Protein AF-A0A2S8G0T6-F1 (afdb_monomer_lite)

Sequence (114 aa):
MAVTWESAQAQYPFQNPYRNSGSVYTPSSSPLPIYLQYFRTDVGVTDPYNNFVRPRQELQRTLQSQQMRINYLQAEQQTLLQDQRQTRSVPIAPTGTGAQFFNYSHYYPGFGNR

Secondary structure (DSSP, 8-state):
---------------------------SS-SS-GGGGGG-S---SS-HIIIIIHHHHHHHHHHHHHHHHHHHHHHHHHHHHHHHHHHHTS------S------GGGS-S-----

Radius of gyration: 36.85 Å; chains: 1; bounding box: 77×103×77 Å

Foldseek 3Di:
DDDDDDDDDDDDDDDDPPPPPDPDDDDPDDPDDQVVQQPDPPDPPDHSCVVGVVVVVVVVVVVVVVVVVVVVVVVVVVVVVVVVVVVVPDPPPPPPPDPPDDPCPVVDDDDPDD

pLDDT: mean 71.48, std 15.99, range [43.34, 97.0]

Structure (mmCIF, N/CA/C/O backbone):
data_AF-A0A2S8G0T6-F1
#
_entry.id   AF-A0A2S8G0T6-F1
#
loop_
_atom_site.group_PDB
_atom_site.id
_atom_site.type_symbol
_atom_site.label_atom_id
_atom_site.label_alt_id
_atom_site.label_comp_id
_atom_site.label_asym_id
_atom_site.label_entity_id
_atom_site.label_seq_id
_atom_site.pdbx_PDB_ins_code
_atom_site.Cartn_x
_atom_site.Cartn_y
_atom_site.Cartn_z
_atom_site.occupancy
_atom_site.B_iso_or_equiv
_atom_site.auth_seq_id
_atom_site.auth_comp_id
_atom_site.auth_asym_id
_atom_site.auth_atom_id
_atom_site.pdbx_PDB_model_num
ATOM 1 N N . MET A 1 1 ? -2.148 67.279 19.959 1.00 43.34 1 MET A N 1
ATOM 2 C CA . MET A 1 1 ? -3.493 66.784 19.596 1.00 43.34 1 MET A CA 1
ATOM 3 C C . MET A 1 1 ? -3.425 66.350 18.141 1.00 43.34 1 MET A C 1
ATOM 5 O O . MET A 1 1 ? -3.286 67.207 17.281 1.00 43.34 1 MET A O 1
ATOM 9 N N . ALA A 1 2 ? -3.347 65.042 17.885 1.00 49.91 2 ALA A N 1
ATOM 10 C CA . ALA A 1 2 ? -3.159 64.482 16.546 1.00 49.91 2 ALA A CA 1
ATOM 11 C C . ALA A 1 2 ? -4.525 64.109 15.953 1.00 49.91 2 ALA A C 1
ATOM 13 O O . ALA A 1 2 ? -5.296 63.404 16.598 1.00 49.91 2 ALA A O 1
ATOM 14 N N . VAL A 1 3 ? -4.823 64.616 14.757 1.00 57.03 3 VAL A N 1
ATOM 15 C CA . VAL A 1 3 ? -6.054 64.329 14.012 1.00 57.03 3 VAL A CA 1
ATOM 16 C C . VAL A 1 3 ? -5.794 63.103 13.139 1.00 57.03 3 VAL A C 1
ATOM 18 O O . VAL A 1 3 ? -5.023 63.171 12.183 1.00 57.03 3 VAL A O 1
ATOM 21 N N . THR A 1 4 ? -6.387 61.968 13.501 1.00 62.38 4 THR A N 1
ATOM 22 C CA . THR A 1 4 ? -6.366 60.731 12.712 1.00 62.38 4 THR A CA 1
ATOM 23 C C . THR A 1 4 ? -7.528 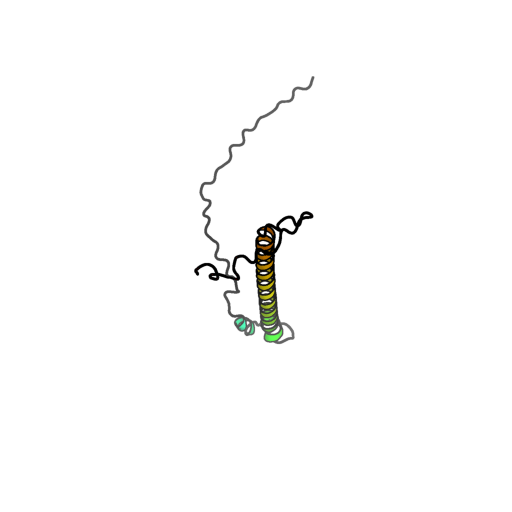60.754 11.723 1.00 62.38 4 THR A C 1
ATOM 25 O O . THR A 1 4 ? -8.687 60.690 12.125 1.00 62.38 4 THR A O 1
ATOM 28 N N . TRP A 1 5 ? -7.231 60.862 10.428 1.00 54.50 5 TRP A N 1
ATOM 29 C CA . TRP A 1 5 ? -8.226 60.745 9.362 1.00 54.50 5 TRP A CA 1
ATOM 30 C C . TRP A 1 5 ? -8.443 59.263 9.041 1.00 54.50 5 TRP A C 1
ATOM 32 O O . TRP A 1 5 ? -7.685 58.654 8.287 1.00 54.50 5 TRP A O 1
ATOM 42 N N . GLU A 1 6 ? -9.458 58.668 9.657 1.00 55.19 6 GLU A N 1
ATOM 43 C CA . GLU A 1 6 ? -9.887 57.298 9.386 1.00 55.19 6 GLU A CA 1
ATOM 44 C C . GLU A 1 6 ? -10.700 57.281 8.083 1.00 55.19 6 GLU A C 1
ATOM 46 O O . GLU A 1 6 ? -11.834 57.751 8.016 1.00 55.19 6 GLU A O 1
ATOM 51 N N . SER A 1 7 ? -10.081 56.803 7.002 1.00 58.75 7 SER A N 1
ATOM 52 C CA . SER A 1 7 ? -10.734 56.627 5.704 1.00 58.75 7 SER A CA 1
ATOM 53 C C . SER A 1 7 ? -11.285 55.205 5.612 1.00 58.75 7 SER A C 1
ATOM 55 O O . SER A 1 7 ? -10.577 54.259 5.276 1.00 58.75 7 SER A O 1
ATOM 57 N N . ALA A 1 8 ? -12.571 55.053 5.927 1.00 56.47 8 ALA A N 1
ATOM 58 C CA . ALA A 1 8 ? -13.304 53.807 5.744 1.00 56.47 8 ALA A CA 1
ATOM 59 C C . ALA A 1 8 ? -13.514 53.538 4.242 1.00 56.47 8 ALA A C 1
ATOM 61 O O . ALA A 1 8 ? -14.446 54.054 3.623 1.00 56.47 8 ALA A O 1
ATOM 62 N N . GLN A 1 9 ? -12.640 52.735 3.634 1.00 55.28 9 GLN A N 1
ATOM 63 C CA . GLN A 1 9 ? -12.889 52.188 2.303 1.00 55.28 9 GLN A CA 1
ATOM 64 C C . GLN A 1 9 ? -13.855 51.006 2.435 1.00 55.28 9 GLN A C 1
ATOM 66 O O . GLN A 1 9 ? -13.480 49.914 2.856 1.00 55.28 9 GLN A O 1
ATOM 71 N N . ALA A 1 10 ? -15.124 51.240 2.100 1.00 54.62 10 ALA A N 1
ATOM 72 C CA . ALA A 1 10 ? -16.130 50.192 1.990 1.00 54.62 10 ALA A CA 1
ATOM 73 C C . ALA A 1 10 ? -15.766 49.255 0.825 1.00 54.62 10 ALA A C 1
ATOM 75 O O . ALA A 1 10 ? -15.910 49.601 -0.348 1.00 54.62 10 ALA A O 1
ATOM 76 N N . GLN A 1 11 ? -15.263 48.068 1.156 1.00 56.41 11 GLN A N 1
ATOM 77 C CA . GLN A 1 11 ? -14.905 47.038 0.190 1.00 56.41 11 GLN A CA 1
ATOM 78 C C . GLN A 1 11 ? -16.143 46.188 -0.121 1.00 56.41 11 GLN A C 1
ATOM 80 O O . GLN A 1 11 ? -16.515 45.303 0.646 1.00 56.41 11 GLN A O 1
ATOM 85 N N . TYR A 1 12 ? -16.815 46.474 -1.238 1.00 51.81 12 TYR A N 1
ATOM 86 C CA . TYR A 1 12 ? -17.897 45.619 -1.731 1.00 51.81 12 TYR A CA 1
ATOM 87 C C . TYR A 1 12 ? -17.312 44.291 -2.238 1.00 51.81 12 TYR A C 1
ATOM 89 O O . TYR A 1 12 ? -16.402 44.313 -3.073 1.00 51.81 12 TYR A O 1
ATOM 97 N N . PRO A 1 13 ? -17.809 43.124 -1.791 1.00 56.56 13 PRO A N 1
ATOM 98 C CA . PRO A 1 13 ? -17.371 41.858 -2.356 1.00 56.56 13 PRO A CA 1
ATOM 99 C C . PRO A 1 13 ? -17.943 41.699 -3.772 1.00 56.56 13 PRO A C 1
ATOM 101 O O . PRO A 1 13 ? -19.154 41.592 -3.960 1.00 56.56 13 PRO A O 1
ATOM 104 N N . PHE A 1 14 ? -17.062 41.646 -4.773 1.00 55.16 14 PHE A N 1
ATOM 105 C CA . PHE A 1 14 ? -17.395 41.166 -6.116 1.00 55.16 14 PHE A CA 1
ATOM 106 C C . PHE A 1 14 ? -17.819 39.691 -6.019 1.00 55.16 14 PHE A C 1
ATOM 108 O O . PHE A 1 14 ? -16.986 38.796 -5.869 1.00 55.16 14 PHE A O 1
ATOM 115 N N . GLN A 1 15 ? -19.123 39.423 -6.077 1.00 54.53 15 GLN A N 1
ATOM 116 C CA . GLN A 1 15 ? -19.650 38.066 -6.207 1.00 54.53 15 GLN A CA 1
ATOM 117 C C . GLN A 1 15 ? -19.601 37.661 -7.684 1.00 54.53 15 GLN A C 1
ATOM 119 O O . GLN A 1 15 ? -20.424 38.104 -8.478 1.00 54.53 15 GLN A O 1
ATOM 124 N N . ASN A 1 16 ? -18.633 36.819 -8.057 1.00 56.72 16 ASN A N 1
ATOM 125 C CA . ASN A 1 16 ? -18.603 36.142 -9.357 1.00 56.72 16 ASN A CA 1
ATOM 126 C C . ASN A 1 16 ? -19.625 34.982 -9.349 1.00 56.72 16 ASN A C 1
ATOM 128 O O . ASN A 1 16 ? -19.394 34.002 -8.637 1.00 56.72 16 ASN A O 1
ATOM 132 N N . PRO A 1 17 ? -20.719 35.018 -10.138 1.00 56.00 17 PRO A N 1
ATOM 133 C CA . PRO A 1 17 ? -21.784 34.012 -10.054 1.00 56.00 17 PRO A CA 1
ATOM 134 C C . PRO A 1 17 ? -21.513 32.717 -10.845 1.00 56.00 17 PRO A C 1
ATOM 136 O O . PRO A 1 17 ? -22.360 31.830 -10.874 1.00 56.00 17 PRO A O 1
ATOM 139 N N . TYR A 1 18 ? -20.338 32.545 -11.456 1.00 50.91 18 TYR A N 1
ATOM 140 C CA . TYR A 1 18 ? -20.035 31.380 -12.299 1.00 50.91 18 TYR A CA 1
ATOM 141 C C . TYR A 1 18 ? -19.026 30.435 -11.646 1.00 50.91 18 TYR A C 1
ATOM 143 O O . TYR A 1 18 ? -17.943 30.187 -12.174 1.00 50.91 18 TYR A O 1
ATOM 151 N N . ARG A 1 19 ? -19.374 29.870 -10.486 1.00 54.09 19 ARG A N 1
ATOM 152 C CA . ARG A 1 19 ? -18.635 28.726 -9.937 1.00 54.09 19 ARG A CA 1
ATOM 153 C C . ARG A 1 19 ? -19.211 27.450 -10.546 1.00 54.09 19 ARG A C 1
ATOM 155 O O . ARG A 1 19 ? -20.007 26.750 -9.934 1.00 54.09 19 ARG A O 1
ATOM 162 N N . ASN A 1 20 ? -18.835 27.195 -11.796 1.00 53.06 20 ASN A N 1
ATOM 163 C CA . ASN A 1 20 ? -19.129 25.947 -12.485 1.00 53.06 20 ASN A CA 1
ATOM 164 C C . ASN A 1 20 ? -18.340 24.834 -11.779 1.00 53.06 20 ASN A C 1
ATOM 166 O O . ASN A 1 20 ? -17.153 24.637 -12.033 1.00 53.06 20 ASN A O 1
ATOM 170 N N . SER A 1 21 ? -18.966 24.168 -10.809 1.00 62.19 21 SER A N 1
ATOM 171 C CA . SER A 1 21 ? -18.393 23.016 -10.118 1.00 62.19 21 SER A CA 1
ATOM 172 C C . SER A 1 21 ? -18.510 21.778 -11.008 1.00 62.19 21 SER A C 1
ATOM 174 O O . SER A 1 21 ? -19.226 20.831 -10.686 1.00 62.19 21 SER A O 1
ATOM 176 N N . GLY A 1 22 ? -17.839 21.796 -12.158 1.00 64.81 22 GLY A N 1
ATOM 177 C CA . GLY A 1 22 ? -17.612 20.586 -12.933 1.00 64.81 22 GLY A CA 1
ATOM 178 C C . GLY A 1 22 ? -16.706 19.664 -12.123 1.00 64.81 22 GLY A C 1
ATOM 179 O O . GLY A 1 22 ? -15.608 20.056 -11.730 1.00 64.81 22 GLY A O 1
ATOM 180 N N . SER A 1 23 ? -17.172 18.450 -11.836 1.00 70.50 23 SER A N 1
ATOM 181 C CA . SER A 1 23 ? -16.314 17.389 -11.315 1.00 70.50 23 SER A CA 1
ATOM 182 C C . SER A 1 23 ? -15.215 17.132 -12.350 1.00 70.50 23 SER A C 1
ATOM 184 O O . SER A 1 23 ? -15.481 16.625 -13.438 1.00 70.50 23 SER A O 1
ATOM 186 N N . VAL A 1 24 ? -13.988 17.568 -12.054 1.00 78.00 24 VAL A N 1
ATOM 187 C CA . VAL A 1 24 ? -12.821 17.278 -12.891 1.00 78.00 24 VAL A CA 1
ATOM 188 C C . VAL A 1 24 ? -12.587 15.775 -12.812 1.00 78.00 24 VAL A C 1
ATOM 190 O O . VAL A 1 24 ? -12.293 15.257 -11.737 1.00 78.00 24 VAL A O 1
ATOM 193 N N . TYR A 1 25 ? -12.731 15.076 -13.939 1.00 76.00 25 TYR A N 1
ATOM 194 C CA . TYR A 1 25 ? -12.407 13.656 -14.022 1.00 76.00 25 TYR A CA 1
ATOM 195 C C . TYR A 1 25 ? -10.920 13.462 -13.711 1.00 76.00 25 TYR A C 1
ATOM 197 O O . TYR A 1 25 ? -10.047 13.794 -14.514 1.00 76.00 25 TYR A O 1
ATOM 205 N N . THR A 1 26 ? -10.637 12.936 -12.526 1.00 76.00 26 THR A N 1
ATOM 206 C CA . THR A 1 26 ? -9.311 12.497 -12.107 1.00 76.00 26 THR A CA 1
ATOM 207 C C . THR A 1 26 ? -9.258 10.979 -12.242 1.00 76.00 26 THR A C 1
ATOM 209 O O . THR A 1 26 ? -9.822 10.265 -11.409 1.00 76.00 26 THR A O 1
ATOM 212 N N . PRO A 1 27 ? -8.633 10.446 -13.308 1.00 69.88 27 PRO A N 1
ATOM 213 C CA . PRO A 1 27 ? -8.554 9.008 -13.484 1.00 69.88 27 PRO A CA 1
ATOM 214 C C . PRO A 1 27 ? -7.764 8.395 -12.323 1.00 69.88 27 PRO A C 1
ATOM 216 O O . PRO A 1 27 ? -6.686 8.866 -11.964 1.00 69.88 27 PRO A O 1
ATOM 219 N N . SER A 1 28 ? -8.299 7.319 -11.747 1.00 74.62 28 SER A N 1
ATOM 220 C CA . SER A 1 28 ? -7.673 6.581 -10.641 1.00 74.62 28 SER A CA 1
ATOM 221 C C . SER A 1 28 ? -6.402 5.828 -11.055 1.00 74.62 28 SER A C 1
ATOM 223 O O . SER A 1 28 ? -5.658 5.341 -10.207 1.00 74.62 28 SER A O 1
ATOM 225 N N . SER A 1 29 ? -6.144 5.723 -12.361 1.00 69.69 29 SER A N 1
ATOM 226 C CA . SER A 1 29 ? -4.968 5.079 -12.941 1.00 69.69 29 SER A CA 1
ATOM 227 C C . SER A 1 29 ? -4.513 5.811 -14.204 1.00 69.69 29 SER A C 1
ATOM 229 O O . SER A 1 29 ? -5.232 6.643 -14.755 1.00 69.69 29 SER A O 1
ATOM 231 N N . SER A 1 30 ? -3.290 5.532 -14.661 1.00 70.94 30 SER A N 1
ATOM 232 C CA . SER A 1 30 ? -2.799 6.115 -15.910 1.00 70.94 30 SER A CA 1
ATOM 233 C C . SER A 1 30 ? -3.710 5.682 -17.068 1.00 70.94 30 SER A C 1
ATOM 235 O O . SER A 1 30 ? -3.922 4.482 -17.231 1.00 70.94 30 SER A O 1
ATOM 237 N N . PRO A 1 31 ? -4.220 6.614 -17.894 1.00 72.12 31 PRO A N 1
ATOM 238 C CA . PRO A 1 31 ? -5.103 6.273 -19.011 1.00 72.12 31 PRO A CA 1
ATOM 239 C C . PRO A 1 31 ? -4.391 5.480 -20.120 1.00 72.12 31 PRO A C 1
ATOM 241 O O . PRO A 1 31 ? -5.041 4.977 -21.030 1.00 72.12 31 PRO A O 1
ATOM 244 N N . LEU A 1 32 ? -3.060 5.371 -20.059 1.00 78.50 32 LEU A N 1
ATOM 245 C CA . LEU A 1 32 ? -2.244 4.641 -21.019 1.00 78.50 32 LEU A CA 1
ATOM 246 C C . LEU A 1 32 ? -1.789 3.291 -20.439 1.00 78.50 32 LEU A C 1
ATOM 248 O O . LEU A 1 32 ? -1.335 3.244 -19.291 1.00 78.50 32 LEU A O 1
ATOM 252 N N . PRO A 1 33 ? -1.819 2.203 -21.235 1.00 81.31 33 PRO A N 1
ATOM 253 C CA . PRO A 1 33 ? -1.245 0.922 -20.843 1.00 81.31 33 PRO A CA 1
ATOM 254 C C . PRO A 1 33 ? 0.235 1.050 -20.467 1.00 81.31 33 PRO A C 1
ATOM 256 O O . PRO A 1 33 ? 1.023 1.650 -21.200 1.00 81.31 33 PRO A O 1
ATOM 259 N N . ILE A 1 34 ? 0.636 0.424 -19.356 1.00 77.94 34 ILE A N 1
ATOM 260 C CA . ILE A 1 34 ? 2.028 0.442 -18.867 1.00 77.94 34 ILE A CA 1
ATOM 261 C C . ILE A 1 34 ? 2.994 -0.087 -19.940 1.00 77.94 34 ILE A C 1
ATOM 263 O O . ILE A 1 34 ? 4.089 0.440 -20.101 1.00 77.94 34 ILE A O 1
ATOM 267 N N . TYR A 1 35 ? 2.564 -1.069 -20.733 1.00 79.50 35 TYR A N 1
ATOM 268 C CA . TYR A 1 35 ? 3.371 -1.680 -21.789 1.00 79.50 35 TYR A CA 1
ATOM 269 C C . TYR A 1 35 ? 3.684 -0.746 -22.965 1.00 79.50 35 TYR A C 1
ATOM 271 O O . TYR A 1 35 ? 4.634 -0.993 -23.699 1.00 79.50 35 TYR A O 1
ATOM 279 N N . LEU A 1 36 ? 2.976 0.377 -23.125 1.00 81.62 36 LEU A N 1
ATOM 280 C CA . LEU A 1 36 ? 3.382 1.375 -24.122 1.00 81.62 36 LEU A CA 1
ATOM 281 C C . LEU A 1 36 ? 4.752 1.993 -23.803 1.00 81.62 36 LEU A C 1
ATOM 283 O O . LEU A 1 36 ? 5.396 2.557 -24.681 1.00 81.62 36 LEU A O 1
ATOM 287 N N . GLN A 1 37 ? 5.229 1.852 -22.565 1.00 77.12 37 GLN A N 1
ATOM 288 C CA . GLN A 1 37 ? 6.542 2.337 -22.144 1.00 77.12 37 GLN A CA 1
ATOM 289 C C . GLN A 1 37 ? 7.696 1.473 -22.653 1.00 77.12 37 GLN A C 1
ATOM 291 O O . GLN A 1 37 ? 8.829 1.929 -22.592 1.00 77.12 37 GLN A O 1
ATOM 296 N N . TYR 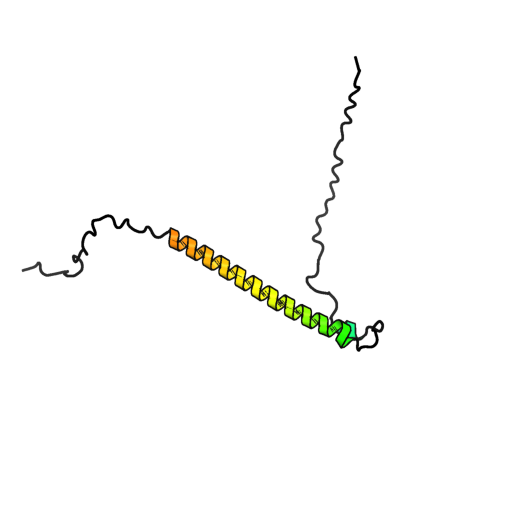A 1 38 ? 7.438 0.282 -23.202 1.00 76.12 38 TYR A N 1
ATOM 297 C CA . TYR A 1 38 ? 8.478 -0.492 -23.890 1.00 76.12 38 TYR A CA 1
ATOM 298 C C . TYR A 1 38 ? 8.997 0.200 -25.151 1.00 76.12 38 TYR A C 1
ATOM 300 O O . TYR A 1 38 ? 10.152 0.022 -25.514 1.00 76.12 38 TYR A O 1
ATOM 308 N N . PHE A 1 39 ? 8.155 0.996 -25.811 1.00 81.19 39 PHE A N 1
ATOM 309 C CA . PHE A 1 39 ? 8.504 1.680 -27.058 1.00 81.19 39 PHE A CA 1
ATOM 310 C C . PHE A 1 39 ? 9.193 3.028 -26.832 1.00 81.19 39 PHE A C 1
ATOM 312 O O . PHE A 1 39 ? 9.422 3.778 -27.779 1.00 81.19 39 PHE A O 1
ATOM 319 N N . ARG A 1 40 ? 9.500 3.361 -25.576 1.00 76.38 40 ARG A N 1
ATOM 320 C CA . ARG A 1 40 ? 10.253 4.560 -25.233 1.00 76.38 40 ARG A CA 1
ATOM 321 C C . ARG A 1 40 ? 11.699 4.417 -25.685 1.00 76.38 40 ARG A C 1
ATOM 323 O O . ARG A 1 40 ? 12.369 3.446 -25.350 1.00 76.38 40 ARG A O 1
ATOM 330 N N . THR A 1 41 ? 12.168 5.402 -26.442 1.00 71.12 41 THR A N 1
ATOM 331 C CA . THR A 1 41 ? 13.547 5.483 -26.942 1.00 71.12 41 THR A CA 1
ATOM 332 C C . THR A 1 41 ? 14.452 6.306 -26.021 1.00 71.12 41 THR A C 1
ATOM 334 O O . THR A 1 41 ? 15.659 6.333 -26.219 1.00 71.12 41 THR A O 1
ATOM 337 N N . ASP A 1 42 ? 13.880 6.977 -25.016 1.00 68.69 42 ASP A N 1
ATOM 338 C CA . ASP A 1 42 ? 14.527 7.869 -24.042 1.00 68.69 42 ASP A CA 1
ATOM 339 C C . ASP A 1 42 ? 15.180 7.131 -22.855 1.00 68.69 42 ASP A C 1
ATOM 341 O O . ASP A 1 42 ? 15.338 7.689 -21.770 1.00 68.69 42 ASP A O 1
ATOM 345 N N . VAL A 1 43 ? 15.551 5.864 -23.029 1.00 64.44 43 VAL A N 1
ATOM 346 C CA . VAL A 1 43 ? 16.007 5.005 -21.929 1.00 64.44 43 VAL A CA 1
ATOM 347 C C . VAL A 1 43 ? 17.534 4.951 -21.847 1.00 64.44 43 VAL A C 1
ATOM 349 O O . VAL A 1 43 ? 18.222 5.012 -22.861 1.00 64.44 43 VAL A O 1
ATOM 352 N N . GLY A 1 44 ? 18.068 4.874 -20.623 1.00 68.06 44 GLY A N 1
ATOM 353 C CA . GLY A 1 44 ? 19.509 4.792 -20.362 1.00 68.06 44 GLY A CA 1
ATOM 354 C C . GLY A 1 44 ? 20.140 3.454 -20.779 1.00 68.06 44 GLY A C 1
ATOM 355 O O . GLY A 1 44 ? 19.636 2.741 -21.635 1.00 68.06 44 GLY A O 1
ATOM 356 N N . VAL A 1 45 ? 21.251 3.080 -20.135 1.00 74.44 45 VAL A N 1
ATOM 357 C CA . VAL A 1 45 ? 22.053 1.874 -20.458 1.00 74.44 45 VAL A CA 1
ATOM 358 C C . VAL A 1 45 ? 21.262 0.552 -20.328 1.00 74.44 45 VAL A C 1
ATOM 360 O O . VAL A 1 45 ? 21.675 -0.478 -20.853 1.00 74.44 45 VAL A O 1
ATOM 363 N N . THR A 1 46 ? 20.124 0.559 -19.632 1.00 74.19 46 THR A N 1
ATOM 364 C CA . THR A 1 46 ? 19.292 -0.614 -19.328 1.00 74.19 46 THR A CA 1
ATOM 365 C C . THR A 1 46 ? 17.997 -0.664 -20.151 1.00 74.19 46 THR A C 1
ATOM 367 O O . THR A 1 46 ? 17.429 0.361 -20.517 1.00 74.19 46 THR A O 1
ATOM 370 N N . ASP A 1 47 ? 17.491 -1.881 -20.388 1.00 81.88 47 ASP A N 1
ATOM 371 C CA . ASP A 1 47 ? 16.229 -2.166 -21.098 1.00 81.88 47 ASP A CA 1
ATOM 372 C C . ASP A 1 47 ? 15.030 -1.363 -20.525 1.00 81.88 47 ASP A C 1
ATOM 374 O O . ASP A 1 47 ? 14.854 -1.339 -19.294 1.00 81.88 47 ASP A O 1
ATOM 378 N N . PRO A 1 48 ? 14.178 -0.738 -21.377 1.00 81.38 48 PRO A N 1
ATOM 379 C CA . PRO A 1 48 ? 12.938 -0.068 -20.968 1.00 81.38 48 PRO A CA 1
ATOM 380 C C . PRO A 1 48 ? 12.082 -0.855 -19.968 1.00 81.38 48 PRO A C 1
ATOM 382 O O . PRO A 1 48 ? 11.471 -0.260 -19.071 1.00 81.38 48 PRO A O 1
ATOM 385 N N . TYR A 1 49 ? 12.057 -2.189 -20.073 1.00 82.62 49 TYR A N 1
ATOM 386 C CA . TYR A 1 49 ? 11.313 -3.044 -19.150 1.00 82.62 49 TYR A CA 1
ATOM 387 C C . TYR A 1 49 ? 11.679 -2.801 -17.684 1.00 82.62 49 TYR A C 1
ATOM 389 O O . TYR A 1 49 ? 10.812 -2.608 -16.826 1.00 82.62 49 TYR A O 1
ATOM 397 N N . ASN A 1 50 ? 12.984 -2.820 -17.412 1.00 86.69 50 ASN A N 1
ATOM 398 C CA . ASN A 1 50 ? 13.535 -2.771 -16.065 1.00 86.69 50 ASN A CA 1
ATOM 399 C C . ASN A 1 50 ? 13.452 -1.360 -15.477 1.00 86.69 50 ASN A C 1
ATOM 401 O O . ASN A 1 50 ? 13.377 -1.218 -14.261 1.00 86.69 50 ASN A O 1
ATOM 405 N N . ASN A 1 51 ? 13.418 -0.335 -16.332 1.00 85.06 51 ASN A N 1
ATOM 406 C CA . ASN A 1 51 ? 13.335 1.060 -15.907 1.00 85.06 51 ASN A CA 1
ATOM 407 C C . ASN A 1 51 ? 11.905 1.513 -15.591 1.00 85.06 51 ASN A C 1
ATOM 409 O O . ASN A 1 51 ? 11.706 2.296 -14.664 1.00 85.06 51 ASN A O 1
ATOM 413 N N . PHE A 1 52 ? 10.903 1.038 -16.338 1.00 85.31 52 PHE A N 1
ATOM 414 C CA . PHE A 1 52 ? 9.553 1.607 -16.255 1.00 85.31 52 PHE A CA 1
ATOM 415 C C . PHE A 1 52 ? 8.479 0.588 -15.899 1.00 85.31 52 PHE A C 1
ATOM 417 O O . PHE A 1 52 ? 7.695 0.810 -14.973 1.00 85.31 52 PHE A O 1
ATOM 424 N N . VAL A 1 53 ? 8.437 -0.537 -16.612 1.00 85.00 53 VAL A N 1
ATOM 425 C CA . VAL A 1 53 ? 7.341 -1.506 -16.488 1.00 85.00 53 VAL A CA 1
ATOM 426 C C . VAL A 1 53 ? 7.429 -2.243 -15.158 1.00 85.00 53 VAL A C 1
ATOM 428 O O . VAL A 1 53 ? 6.465 -2.237 -14.387 1.00 85.00 53 VAL A O 1
ATOM 431 N N . ARG A 1 54 ? 8.590 -2.835 -14.860 1.00 88.81 54 ARG A N 1
ATOM 432 C CA . ARG A 1 54 ? 8.791 -3.625 -13.642 1.00 88.81 54 ARG A CA 1
ATOM 433 C C . ARG A 1 54 ? 8.600 -2.792 -12.362 1.00 88.81 54 ARG A C 1
ATOM 435 O O . ARG A 1 54 ? 7.775 -3.203 -11.545 1.00 88.81 54 ARG A O 1
ATOM 442 N N . PRO A 1 55 ? 9.235 -1.613 -12.187 1.00 89.31 55 PRO A N 1
ATOM 443 C CA . PRO A 1 55 ? 9.037 -0.807 -10.979 1.00 89.31 55 PRO A CA 1
ATOM 444 C C . PRO A 1 55 ? 7.584 -0.358 -10.790 1.00 89.31 55 PRO A C 1
ATOM 446 O O . PRO A 1 55 ? 7.084 -0.324 -9.668 1.00 89.31 55 PRO A O 1
ATOM 449 N N . ARG A 1 56 ? 6.861 -0.057 -11.880 1.00 87.81 56 ARG A N 1
ATOM 450 C CA . ARG A 1 56 ? 5.435 0.298 -11.804 1.00 87.81 56 ARG A CA 1
ATOM 451 C C . ARG A 1 56 ? 4.559 -0.874 -11.379 1.00 87.81 56 ARG A C 1
ATOM 453 O O . ARG A 1 56 ? 3.648 -0.678 -10.579 1.00 87.81 56 ARG A O 1
ATOM 460 N N . GLN A 1 57 ? 4.831 -2.077 -11.881 1.00 89.19 57 GLN A N 1
ATOM 461 C CA . GLN A 1 57 ? 4.130 -3.284 -11.440 1.00 89.19 57 GLN A CA 1
ATOM 462 C C . GLN A 1 57 ? 4.412 -3.592 -9.965 1.00 89.19 57 GLN A C 1
ATOM 464 O O . GLN A 1 57 ? 3.490 -3.919 -9.219 1.00 89.19 57 GLN A O 1
ATOM 469 N N . GLU A 1 58 ? 5.665 -3.463 -9.528 1.00 92.31 58 GLU A N 1
ATOM 470 C CA . GLU A 1 58 ? 6.051 -3.634 -8.124 1.00 92.31 58 GLU A CA 1
ATOM 471 C C . GLU A 1 58 ? 5.352 -2.602 -7.228 1.00 92.31 58 GLU A C 1
ATOM 473 O O . GLU A 1 58 ? 4.748 -2.973 -6.220 1.00 92.31 58 GLU A O 1
ATOM 478 N N . LEU A 1 59 ? 5.326 -1.330 -7.637 1.00 92.06 59 LEU A N 1
ATOM 479 C CA . LEU A 1 59 ? 4.594 -0.276 -6.935 1.00 92.06 59 LEU A CA 1
ATOM 480 C C . LEU A 1 59 ? 3.097 -0.591 -6.841 1.00 92.06 59 LEU A C 1
ATOM 482 O O . LEU A 1 59 ? 2.517 -0.487 -5.763 1.00 92.06 59 LEU A O 1
ATOM 486 N N . GLN A 1 60 ? 2.470 -1.010 -7.941 1.00 91.56 60 GLN A N 1
ATOM 487 C CA . GLN A 1 60 ? 1.050 -1.359 -7.956 1.00 91.56 60 GLN A CA 1
ATOM 488 C C . GLN A 1 60 ? 0.734 -2.501 -6.980 1.00 91.56 60 GLN A C 1
ATOM 490 O O . GLN A 1 60 ? -0.248 -2.416 -6.242 1.00 91.56 60 GLN A O 1
ATOM 495 N N . ARG A 1 61 ? 1.577 -3.540 -6.927 1.00 93.62 61 ARG A N 1
ATOM 496 C CA . ARG A 1 61 ? 1.426 -4.650 -5.970 1.00 93.62 61 ARG A CA 1
ATOM 497 C C . ARG A 1 61 ? 1.554 -4.171 -4.525 1.00 93.62 61 ARG A C 1
ATOM 499 O O . ARG A 1 61 ? 0.754 -4.569 -3.681 1.00 93.62 61 ARG A O 1
ATOM 506 N N . THR A 1 62 ? 2.518 -3.295 -4.246 1.00 94.62 62 THR A N 1
ATOM 507 C CA . THR A 1 62 ? 2.698 -2.703 -2.914 1.00 94.62 62 THR A CA 1
ATOM 508 C C . THR A 1 62 ? 1.499 -1.850 -2.505 1.00 94.62 62 THR A C 1
ATOM 510 O O . THR A 1 62 ? 1.025 -1.954 -1.378 1.00 94.62 62 THR A O 1
ATOM 513 N N . LEU A 1 63 ? 0.954 -1.039 -3.411 1.00 93.94 63 LEU A N 1
ATOM 514 C CA . LEU A 1 63 ? -0.234 -0.233 -3.116 1.00 93.94 63 LEU A CA 1
ATOM 515 C C . LEU A 1 63 ? -1.464 -1.111 -2.857 1.00 93.94 63 LEU A C 1
ATOM 517 O O . LEU A 1 63 ? -2.227 -0.848 -1.930 1.00 93.94 63 LEU A O 1
ATOM 521 N N . GLN A 1 64 ? -1.637 -2.188 -3.625 1.00 94.81 64 GLN A N 1
ATOM 522 C CA . GLN A 1 64 ? -2.720 -3.148 -3.400 1.00 94.81 64 GLN A CA 1
ATOM 523 C C . GLN A 1 64 ? -2.600 -3.837 -2.036 1.00 94.81 64 GLN A C 1
ATOM 525 O O . GLN A 1 64 ? -3.594 -3.943 -1.317 1.00 94.81 64 GLN A O 1
ATOM 530 N N . SER A 1 65 ? -1.397 -4.269 -1.644 1.00 94.88 65 SER A N 1
ATOM 531 C CA . SER A 1 65 ? -1.187 -4.899 -0.336 1.00 94.88 65 SER A CA 1
ATOM 532 C C . SER A 1 65 ? -1.426 -3.927 0.821 1.00 94.88 65 SER A C 1
ATOM 534 O O . SER A 1 65 ? -2.068 -4.292 1.809 1.00 94.88 65 SER A O 1
ATOM 536 N N . GLN A 1 66 ? -1.002 -2.670 0.674 1.00 95.25 66 GLN A N 1
ATOM 537 C CA . GLN A 1 66 ? -1.289 -1.610 1.641 1.00 95.25 66 GLN A CA 1
ATOM 538 C C . GLN A 1 66 ? -2.792 -1.341 1.760 1.00 95.25 66 GLN A C 1
ATOM 540 O O . GLN A 1 66 ? -3.307 -1.284 2.877 1.00 95.25 66 GLN A O 1
ATOM 545 N N . GLN A 1 67 ? -3.514 -1.250 0.640 1.00 95.12 67 GLN A N 1
ATOM 546 C CA . GLN A 1 67 ? -4.960 -1.026 0.654 1.00 95.12 67 GLN A CA 1
ATOM 547 C C . GLN A 1 67 ? -5.709 -2.165 1.353 1.00 95.12 67 GLN A C 1
ATOM 549 O O . GLN A 1 67 ? -6.591 -1.909 2.171 1.00 95.12 67 GLN A O 1
ATOM 554 N N . MET A 1 68 ? -5.341 -3.421 1.082 1.00 95.25 68 MET A N 1
ATOM 555 C CA . MET A 1 68 ? -5.938 -4.573 1.766 1.00 95.25 68 MET A CA 1
ATOM 556 C C . MET A 1 68 ? -5.712 -4.510 3.279 1.00 95.25 68 MET A C 1
ATOM 558 O O . MET A 1 68 ? -6.637 -4.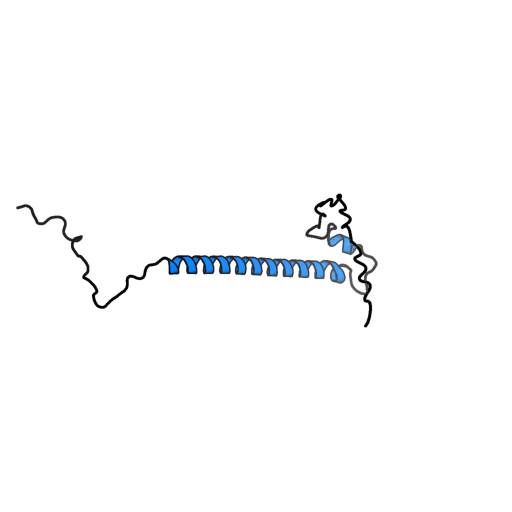764 4.051 1.00 95.25 68 MET A O 1
ATOM 562 N N . ARG A 1 69 ? -4.510 -4.113 3.713 1.00 95.31 69 ARG A N 1
ATOM 563 C CA . ARG A 1 69 ? -4.197 -3.956 5.137 1.00 95.31 69 ARG A CA 1
ATOM 564 C C . ARG A 1 69 ? -5.009 -2.839 5.790 1.00 95.31 69 ARG A C 1
ATOM 566 O O . ARG A 1 69 ? -5.489 -3.022 6.903 1.00 95.31 69 ARG A O 1
ATOM 573 N N . ILE A 1 70 ? -5.189 -1.711 5.105 1.00 97.00 70 ILE A N 1
ATOM 574 C CA . ILE A 1 70 ? -6.035 -0.611 5.589 1.00 97.00 70 ILE A CA 1
ATOM 575 C C . ILE A 1 70 ? -7.480 -1.087 5.753 1.00 97.00 70 ILE A C 1
ATOM 577 O O . ILE A 1 70 ? -8.067 -0.874 6.810 1.00 97.00 70 ILE A O 1
ATOM 581 N N . ASN A 1 71 ? -8.027 -1.779 4.752 1.00 95.19 71 ASN A N 1
ATOM 582 C CA . ASN A 1 71 ? -9.395 -2.299 4.804 1.00 95.19 71 ASN A CA 1
ATOM 583 C C . ASN A 1 71 ? -9.584 -3.281 5.971 1.00 95.19 71 ASN A C 1
ATOM 585 O O . ASN A 1 71 ? -10.593 -3.218 6.669 1.00 95.19 71 ASN A O 1
ATOM 589 N N . TYR A 1 72 ? -8.600 -4.156 6.210 1.00 95.75 72 TYR A N 1
ATOM 590 C CA . TYR A 1 72 ? -8.614 -5.077 7.347 1.00 95.75 72 TYR A CA 1
ATOM 591 C C . TYR A 1 72 ? -8.649 -4.328 8.687 1.00 95.75 72 TYR A C 1
ATOM 593 O O . TYR A 1 72 ? -9.520 -4.588 9.512 1.00 95.75 72 TYR A O 1
ATOM 601 N N . LEU A 1 73 ? -7.754 -3.353 8.880 1.00 95.81 73 LEU A N 1
ATOM 602 C CA . LEU A 1 73 ? -7.690 -2.568 10.119 1.00 95.81 73 LEU A CA 1
ATOM 603 C C . LEU A 1 73 ? -8.967 -1.748 10.353 1.00 95.81 73 LEU A C 1
ATOM 605 O O . LEU A 1 73 ? -9.412 -1.597 11.489 1.00 95.81 73 LEU A O 1
ATOM 609 N N . GLN A 1 74 ? -9.575 -1.227 9.285 1.00 95.19 74 GLN A N 1
ATOM 610 C CA . GLN A 1 74 ? -10.856 -0.526 9.371 1.00 95.19 74 GLN A CA 1
ATOM 611 C C . GLN A 1 74 ? -11.988 -1.460 9.812 1.00 95.19 74 GLN A C 1
ATOM 613 O O . GLN A 1 74 ? -12.787 -1.076 10.665 1.00 95.19 74 GLN A O 1
ATOM 618 N N . ALA A 1 75 ? -12.045 -2.679 9.271 1.00 93.94 75 ALA A N 1
ATOM 619 C CA . ALA A 1 75 ? -13.034 -3.675 9.677 1.00 93.94 75 ALA A CA 1
ATOM 620 C C . ALA A 1 75 ? -12.834 -4.106 11.140 1.00 93.94 75 ALA A C 1
ATOM 622 O O . ALA A 1 75 ? -13.793 -4.140 11.906 1.00 93.94 75 ALA A O 1
ATOM 623 N N . GLU A 1 76 ? -11.591 -4.356 11.555 1.00 94.44 76 GLU A N 1
ATOM 624 C CA . GLU A 1 76 ? -11.251 -4.698 12.942 1.00 94.44 76 GLU A CA 1
ATOM 625 C C . GLU A 1 76 ? -11.682 -3.598 13.922 1.00 94.44 76 GLU A C 1
ATOM 627 O O . GLU A 1 76 ? -12.324 -3.878 14.937 1.00 94.44 76 GLU A O 1
ATOM 632 N N . GLN A 1 77 ? -11.415 -2.331 13.592 1.00 94.06 77 GLN A N 1
ATOM 633 C CA . GLN A 1 77 ? -11.854 -1.201 14.408 1.00 94.06 77 GLN A CA 1
ATOM 634 C C . GLN A 1 77 ? -13.383 -1.147 14.545 1.00 94.06 77 GLN A C 1
ATOM 636 O O . GLN A 1 77 ? -13.890 -0.875 15.634 1.00 94.06 77 GLN A O 1
ATOM 641 N N . GLN A 1 78 ? -14.126 -1.404 13.465 1.00 92.31 78 GLN A N 1
ATOM 642 C CA . GLN A 1 78 ? -15.591 -1.423 13.509 1.00 92.31 78 GLN A CA 1
ATOM 643 C C . GLN A 1 78 ? -16.120 -2.537 14.419 1.00 92.31 78 GLN A C 1
ATOM 645 O O . GLN A 1 78 ? -17.018 -2.273 15.221 1.00 92.31 78 GLN A O 1
ATOM 650 N N . THR A 1 79 ? -15.527 -3.732 14.358 1.00 91.69 79 THR A N 1
ATOM 651 C CA . THR A 1 79 ? -15.875 -4.852 15.244 1.00 91.69 79 THR A CA 1
ATOM 652 C C . THR A 1 79 ? -15.628 -4.495 16.710 1.00 91.69 79 THR A C 1
ATOM 654 O O . THR A 1 79 ? -16.535 -4.609 17.529 1.00 91.69 79 THR A O 1
ATOM 657 N N . LEU A 1 80 ? -14.455 -3.940 17.039 1.00 90.00 80 LEU A N 1
ATOM 658 C CA . LEU A 1 80 ? -14.133 -3.521 18.411 1.00 90.00 80 LEU A CA 1
ATOM 659 C C . LEU A 1 80 ? -15.105 -2.458 18.946 1.00 90.00 80 LEU A C 1
ATOM 661 O O . LEU A 1 80 ? -15.513 -2.499 20.110 1.00 90.00 80 LEU A O 1
ATOM 665 N N . LEU A 1 81 ? -15.503 -1.501 18.102 1.00 89.81 81 LEU A N 1
ATOM 666 C CA . LEU A 1 81 ? -16.502 -0.494 18.466 1.00 89.81 81 LEU A CA 1
ATOM 667 C C . LEU A 1 81 ? -17.885 -1.116 18.706 1.00 89.81 81 LEU A C 1
ATOM 669 O O . LEU A 1 81 ? -18.627 -0.638 19.569 1.00 89.81 81 LEU A O 1
ATOM 673 N N . GLN A 1 82 ? -18.244 -2.161 17.961 1.00 84.75 82 GLN A N 1
ATOM 674 C CA . GLN A 1 82 ? -19.500 -2.882 18.147 1.00 84.75 82 GLN A CA 1
ATOM 675 C C . GLN A 1 82 ? -19.495 -3.698 19.448 1.00 84.75 82 GLN A C 1
ATOM 677 O O . GLN A 1 82 ? -20.448 -3.593 20.226 1.00 84.75 82 GLN A O 1
ATOM 682 N N . ASP A 1 83 ? -18.406 -4.405 19.745 1.00 80.12 83 ASP A N 1
ATOM 683 C CA . ASP A 1 83 ? -18.237 -5.182 20.981 1.00 80.12 83 ASP A CA 1
ATOM 684 C C . ASP A 1 83 ? -18.262 -4.286 22.230 1.00 80.12 83 ASP A C 1
ATOM 686 O O . ASP A 1 83 ? -18.903 -4.602 23.240 1.00 80.12 83 ASP A O 1
ATOM 690 N N . GLN A 1 84 ? -17.641 -3.102 22.160 1.00 78.06 84 GLN A N 1
ATOM 691 C CA . GLN A 1 84 ? -17.691 -2.122 23.250 1.00 78.06 84 GLN A CA 1
ATOM 692 C C . GLN A 1 84 ? -19.120 -1.614 23.517 1.00 78.06 84 GLN A C 1
ATOM 694 O O . GLN A 1 84 ? -19.485 -1.332 24.662 1.00 78.06 84 GLN A O 1
ATOM 699 N N . ARG A 1 85 ? -19.953 -1.487 22.478 1.00 77.06 85 ARG A N 1
ATOM 700 C CA . ARG A 1 85 ? -21.363 -1.096 22.641 1.00 77.06 85 ARG A CA 1
ATOM 701 C C . ARG A 1 85 ? -22.191 -2.215 23.274 1.00 77.06 85 ARG A C 1
ATOM 703 O O . ARG A 1 85 ? -23.002 -1.917 24.145 1.00 77.06 85 ARG A O 1
ATOM 710 N N . GLN A 1 86 ? -21.960 -3.472 22.891 1.00 69.62 86 GLN A N 1
ATOM 711 C CA . GLN A 1 86 ? -22.680 -4.629 23.443 1.00 69.62 86 GLN A CA 1
ATOM 712 C C . GLN A 1 86 ? -22.329 -4.903 24.913 1.00 69.62 86 GLN A C 1
ATOM 714 O O . GLN A 1 86 ? -23.205 -5.198 25.724 1.00 69.62 86 GLN A O 1
ATOM 719 N N . THR A 1 87 ? -21.060 -4.748 25.291 1.00 60.47 87 THR A N 1
ATOM 720 C CA . THR A 1 87 ? -20.614 -4.925 26.686 1.00 60.47 87 THR A CA 1
ATOM 721 C C . THR A 1 87 ? -21.167 -3.857 27.632 1.00 60.47 87 THR A C 1
ATOM 723 O O . THR A 1 87 ? -21.463 -4.160 28.785 1.00 60.47 87 THR A O 1
ATOM 726 N N . ARG A 1 88 ? -21.393 -2.622 27.159 1.00 58.28 88 ARG A N 1
ATOM 727 C CA . ARG A 1 88 ? -22.031 -1.558 27.960 1.00 58.28 88 ARG A CA 1
ATOM 728 C C . ARG A 1 88 ? -23.532 -1.760 28.179 1.00 58.28 88 ARG A C 1
ATOM 730 O O . ARG A 1 88 ? -24.081 -1.164 29.100 1.00 58.28 88 ARG A O 1
ATOM 737 N N . SER A 1 89 ? -24.198 -2.566 27.352 1.00 56.84 89 SER A N 1
ATOM 738 C CA . SER A 1 89 ? -25.642 -2.817 27.455 1.00 56.84 89 SER A CA 1
ATOM 739 C C . SER A 1 89 ? -26.012 -4.002 28.348 1.00 56.84 89 SER A C 1
ATOM 741 O O . SER A 1 89 ? -27.194 -4.313 28.458 1.00 56.84 89 SER A O 1
ATOM 743 N N . VAL A 1 90 ? -25.043 -4.664 28.990 1.00 53.44 90 VAL A N 1
ATOM 744 C CA . VAL A 1 90 ? -25.335 -5.689 29.996 1.00 53.44 90 VAL A CA 1
ATOM 745 C C . VAL A 1 90 ? -25.446 -4.992 31.355 1.00 53.44 90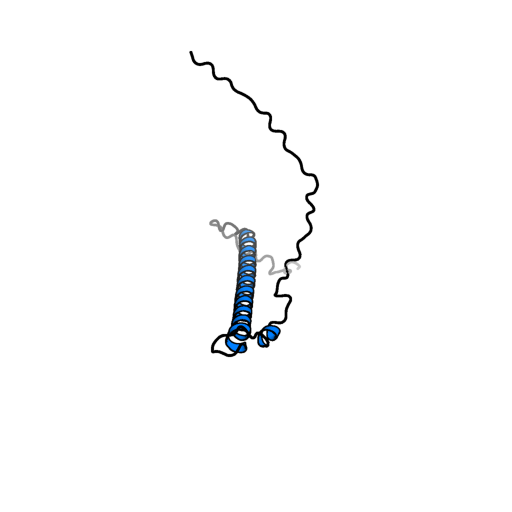 VAL A C 1
ATOM 747 O O . VAL A 1 90 ? -24.416 -4.601 31.908 1.00 53.44 90 VAL A O 1
ATOM 750 N N . PRO A 1 91 ? -26.651 -4.800 31.925 1.00 52.31 91 PRO A N 1
ATOM 751 C CA . PRO A 1 91 ? -26.765 -4.411 33.319 1.00 52.31 91 PRO A CA 1
ATOM 752 C C . PRO A 1 91 ? -26.216 -5.571 34.151 1.00 52.31 91 PRO A C 1
ATOM 754 O O . PRO A 1 91 ? -26.886 -6.580 34.364 1.00 52.31 91 PRO A O 1
ATOM 757 N N . ILE A 1 92 ? -24.961 -5.451 34.582 1.00 58.91 92 ILE A N 1
ATOM 758 C CA . ILE A 1 92 ? -24.404 -6.296 35.632 1.00 58.91 92 ILE A CA 1
ATOM 759 C C . ILE A 1 92 ? -25.285 -6.024 36.846 1.00 58.91 92 ILE A C 1
ATOM 761 O O . ILE A 1 92 ? -25.222 -4.942 37.433 1.00 58.91 92 ILE A O 1
ATOM 765 N N . ALA A 1 93 ? -26.171 -6.968 37.165 1.00 57.78 93 ALA A N 1
ATOM 766 C CA . ALA A 1 93 ? -26.958 -6.901 38.381 1.00 57.78 93 ALA A CA 1
ATOM 767 C C . ALA A 1 93 ? -25.977 -6.676 39.542 1.00 57.78 93 ALA A C 1
ATOM 769 O O . ALA A 1 93 ? -24.982 -7.405 39.626 1.00 57.78 93 ALA A O 1
ATOM 770 N N . PRO A 1 94 ? -26.185 -5.660 40.399 1.00 57.00 94 PRO A N 1
ATOM 771 C CA . PRO A 1 94 ? -25.299 -5.429 41.521 1.00 57.00 94 PRO A CA 1
ATOM 772 C C . PRO A 1 94 ? -25.341 -6.685 42.383 1.00 57.00 94 PRO A C 1
ATOM 774 O O . PRO A 1 94 ? -26.356 -6.983 43.011 1.00 57.00 94 PRO A O 1
ATOM 777 N N . THR A 1 95 ? -24.249 -7.445 42.409 1.00 58.97 95 THR A N 1
ATOM 778 C CA . THR A 1 95 ? -24.055 -8.526 43.374 1.00 58.97 95 THR A CA 1
ATOM 779 C C . THR A 1 95 ? -23.784 -7.887 44.735 1.00 58.97 95 THR A C 1
ATOM 781 O O . THR A 1 95 ? -22.679 -7.951 45.268 1.00 58.97 95 THR A O 1
ATOM 784 N N . GLY A 1 96 ? -24.784 -7.184 45.266 1.00 46.31 96 GLY A N 1
ATOM 785 C CA . GLY A 1 96 ? -24.828 -6.746 46.647 1.00 46.31 96 GLY A CA 1
ATOM 786 C C . GLY A 1 96 ? -25.106 -7.970 47.505 1.00 46.31 96 GLY A C 1
ATOM 787 O O . GLY A 1 96 ? -26.107 -8.638 47.287 1.00 46.31 96 GLY A O 1
ATOM 788 N N . THR A 1 97 ? -24.172 -8.294 48.399 1.00 55.56 97 THR A N 1
ATOM 789 C CA . THR A 1 97 ? -24.312 -9.047 49.666 1.00 55.56 97 THR A CA 1
ATOM 790 C C . THR A 1 97 ? -25.692 -9.662 49.965 1.00 55.56 97 THR A C 1
ATOM 792 O O . THR A 1 97 ? -26.356 -9.289 50.930 1.00 55.56 97 THR A O 1
ATOM 795 N N . GLY A 1 98 ? -26.147 -10.591 49.129 1.00 51.81 98 GLY A N 1
ATOM 796 C CA . GLY A 1 98 ? -27.540 -11.028 49.134 1.00 51.81 98 GLY A CA 1
ATOM 797 C C . GLY A 1 98 ? -27.902 -11.737 47.839 1.00 51.81 98 GLY A C 1
ATOM 798 O O . GLY A 1 98 ? -28.856 -11.361 47.167 1.00 51.81 98 GLY A O 1
ATOM 799 N N . ALA A 1 99 ? -27.120 -12.753 47.469 1.00 52.56 99 ALA A N 1
ATOM 800 C CA . ALA A 1 99 ? -27.505 -13.700 46.432 1.00 52.56 99 ALA A CA 1
ATOM 801 C C . ALA A 1 99 ? -28.811 -14.392 46.864 1.00 52.56 99 ALA A C 1
ATOM 803 O O . ALA A 1 99 ? -28.793 -15.366 47.615 1.00 52.56 99 ALA A O 1
ATOM 804 N N . GLN A 1 100 ? -29.958 -13.854 46.448 1.00 53.56 100 GLN A N 1
ATOM 805 C CA . GLN A 1 100 ? -31.246 -14.496 46.670 1.00 53.56 100 GLN A CA 1
ATOM 806 C C . GLN A 1 100 ? -31.372 -15.679 45.707 1.00 53.56 100 GLN A C 1
ATOM 808 O O . GLN A 1 100 ? -31.654 -15.526 44.525 1.00 53.56 100 GLN A O 1
ATOM 813 N N . PHE A 1 101 ? -31.039 -16.840 46.271 1.00 57.50 101 PHE A N 1
ATOM 814 C CA . PHE A 1 101 ? -31.479 -18.208 46.007 1.00 57.50 101 PHE A CA 1
ATOM 815 C C . PHE A 1 101 ? -32.037 -18.526 44.613 1.00 57.50 101 PHE A C 1
ATOM 817 O O . PHE A 1 101 ? -33.095 -18.043 44.216 1.00 57.50 101 PHE A O 1
ATOM 824 N N . PHE A 1 102 ? -31.369 -19.474 43.943 1.00 56.31 102 PHE A N 1
ATOM 825 C CA . PHE A 1 102 ? -31.921 -20.267 42.846 1.00 56.31 102 PHE A CA 1
ATOM 826 C C . PHE A 1 102 ? -33.367 -20.666 43.156 1.00 56.31 102 PHE A C 1
ATOM 828 O O . PHE A 1 102 ? -33.631 -21.507 44.017 1.00 56.31 102 PHE A O 1
ATOM 835 N N . ASN A 1 103 ? -34.312 -20.038 42.461 1.00 57.12 103 ASN A N 1
ATOM 836 C CA . ASN A 1 103 ? -35.718 -20.356 42.595 1.00 57.12 103 ASN A CA 1
ATOM 837 C C . ASN A 1 103 ? -35.999 -21.659 41.824 1.00 57.12 103 ASN A C 1
ATOM 839 O O . ASN A 1 103 ? -36.215 -21.651 40.615 1.00 57.12 103 ASN A O 1
ATOM 843 N N . TYR A 1 104 ? -35.981 -22.790 42.534 1.00 55.44 104 TYR A N 1
ATOM 844 C CA . TYR A 1 104 ? -36.279 -24.128 42.001 1.00 55.44 104 TYR A CA 1
ATOM 845 C C . TYR A 1 104 ? -37.771 -24.364 41.680 1.00 55.44 104 TYR A C 1
ATOM 847 O O . TYR A 1 104 ? -38.158 -25.501 41.408 1.00 55.44 104 TYR A O 1
ATOM 855 N N . SER A 1 105 ? -38.627 -23.333 41.666 1.00 56.28 105 SER A N 1
ATOM 856 C CA . SER A 1 105 ? -40.068 -23.489 41.379 1.00 56.28 105 SER A CA 1
ATOM 857 C C . SER A 1 105 ? -40.386 -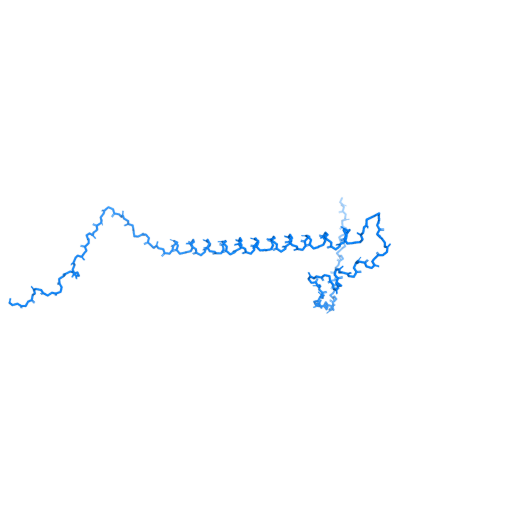24.040 39.983 1.00 56.28 105 SER A C 1
ATOM 859 O O . SER A 1 105 ? -41.511 -24.463 39.737 1.00 56.28 105 SER A O 1
ATOM 861 N N . HIS A 1 106 ? -39.401 -24.127 39.088 1.00 57.91 106 HIS A N 1
ATOM 862 C CA . HIS A 1 106 ? -39.558 -24.742 37.771 1.00 57.91 106 HIS A CA 1
ATOM 863 C C . HIS A 1 106 ? -39.361 -26.267 37.733 1.00 57.91 106 HIS A C 1
ATOM 865 O O . HIS A 1 106 ? -39.672 -26.868 36.708 1.00 57.91 106 HIS A O 1
ATOM 871 N N . TYR A 1 107 ? -38.868 -26.915 38.800 1.00 54.91 107 TYR A N 1
ATOM 872 C CA . TYR A 1 107 ? -38.493 -28.341 38.738 1.00 54.91 107 TYR A CA 1
ATOM 873 C C . TYR A 1 107 ? -39.582 -29.341 39.166 1.00 54.91 107 TYR A C 1
ATOM 875 O O . TYR A 1 107 ? -39.379 -30.541 39.006 1.00 54.91 107 TYR A O 1
ATOM 883 N N . TYR A 1 108 ? -40.745 -28.887 39.649 1.00 57.41 108 TYR A N 1
ATOM 884 C CA . TYR A 1 108 ? -41.875 -29.776 39.964 1.00 57.41 108 TYR A CA 1
ATOM 885 C C . TYR A 1 108 ? -43.232 -29.201 39.526 1.00 57.41 108 TYR A C 1
ATOM 887 O O . TYR A 1 108 ? -43.998 -28.709 40.357 1.00 57.41 108 TYR A O 1
ATOM 895 N N . PRO A 1 109 ? -43.602 -29.307 38.239 1.00 54.97 109 PRO A N 1
ATOM 896 C CA . PRO A 1 109 ? -44.996 -29.218 37.842 1.00 54.97 109 PRO A CA 1
ATOM 897 C C . PRO A 1 109 ? -45.668 -30.574 38.122 1.00 54.97 109 PRO A C 1
ATOM 899 O O . PRO A 1 109 ? -45.656 -31.462 37.276 1.00 54.97 109 PRO A O 1
ATOM 902 N N . GLY A 1 110 ? -46.253 -30.748 39.312 1.00 59.75 110 GLY A N 1
ATOM 903 C CA . GLY A 1 110 ? -47.295 -31.770 39.503 1.00 59.75 110 GLY A CA 1
ATOM 904 C C . GLY A 1 110 ? -47.068 -32.856 40.555 1.00 59.75 110 GLY A C 1
ATOM 905 O O . GLY A 1 110 ? -47.098 -34.036 40.229 1.00 59.75 110 GLY A O 1
ATOM 906 N N . PHE A 1 111 ? -47.004 -32.483 41.835 1.00 57.66 111 PHE A N 1
ATOM 907 C CA . PHE A 1 111 ? -47.355 -33.396 42.940 1.00 57.66 111 PHE A CA 1
ATOM 908 C C . PHE A 1 111 ? -48.353 -32.755 43.912 1.00 57.66 111 PHE A C 1
ATOM 910 O O . PHE A 1 111 ? -48.190 -32.781 45.125 1.00 57.66 111 PHE A O 1
ATOM 917 N N . GLY A 1 112 ? -49.412 -32.163 43.365 1.00 59.12 112 GLY A N 1
ATOM 918 C CA . GLY A 1 112 ? -50.530 -31.641 44.145 1.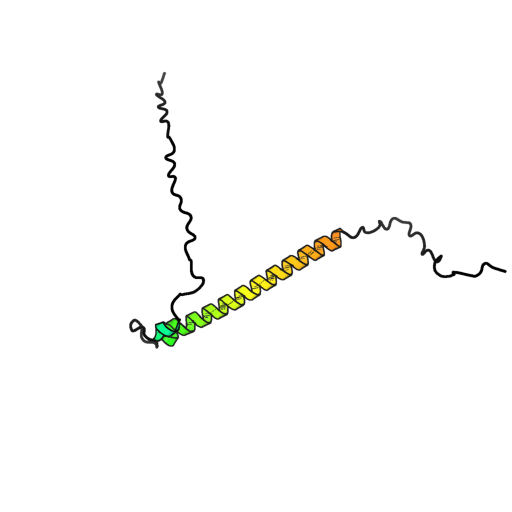00 59.12 112 GLY A CA 1
ATOM 919 C C . GLY A 1 112 ? -51.839 -31.928 43.435 1.00 59.12 112 GLY A C 1
ATOM 920 O O . GLY A 1 112 ? -52.388 -31.028 42.821 1.00 59.12 112 GLY A O 1
ATOM 921 N N . ASN A 1 113 ? -52.258 -33.196 43.443 1.00 51.62 113 ASN A N 1
ATOM 922 C CA . ASN A 1 113 ? -53.634 -33.642 43.205 1.00 51.62 113 ASN A CA 1
ATOM 923 C C . ASN A 1 113 ? -53.744 -35.130 43.571 1.00 51.62 113 ASN A C 1
ATOM 925 O O . ASN A 1 113 ? -53.688 -35.974 42.678 1.00 51.62 113 ASN A O 1
ATOM 929 N N . ARG A 1 114 ? -53.866 -35.432 44.870 1.00 44.25 114 ARG A N 1
ATOM 930 C CA . ARG A 1 114 ? -54.697 -36.505 45.449 1.00 44.25 114 ARG A CA 1
ATOM 931 C C . ARG A 1 114 ? -54.999 -36.163 46.899 1.00 44.25 114 ARG A C 1
ATOM 933 O O . ARG A 1 114 ? -54.039 -35.766 47.593 1.00 44.25 114 ARG A O 1
#

Organism: NCBI:txid124